Protein AF-A0A3D3J1V1-F1 (afdb_monomer_lite)

Radius of gyration: 21.32 Å; chains: 1; bounding box: 27×72×34 Å

pLDDT: mean 70.67, std 17.25, range [41.16, 92.88]

Sequence (90 aa):
MSKEKYLNEKELEKVAGGISKEEERKREIEMRGNLTLDAYGNYVFTDKHGGQGVFTPEQWNSLKQDWVYTGDPEWWMRTLDVGELKAKLN

Structure (mmCIF, N/CA/C/O backbone):
data_AF-A0A3D3J1V1-F1
#
_entry.id   AF-A0A3D3J1V1-F1
#
loop_
_atom_site.group_PDB
_atom_site.id
_atom_site.type_symbol
_atom_site.label_atom_id
_atom_site.label_alt_id
_atom_site.label_comp_id
_atom_site.label_asym_id
_atom_site.label_entity_id
_atom_site.label_seq_id
_atom_site.pdbx_PDB_ins_code
_atom_site.Cartn_x
_atom_site.Cartn_y
_atom_site.Cartn_z
_atom_site.occupancy
_atom_site.B_iso_or_equiv
_atom_site.auth_seq_id
_atom_site.auth_comp_id
_atom_site.auth_asym_id
_atom_site.auth_atom_id
_atom_site.pdbx_PDB_model_num
ATOM 1 N N . MET A 1 1 ? 11.074 -60.567 -23.927 1.00 46.69 1 MET A N 1
ATOM 2 C CA . MET A 1 1 ? 11.742 -59.274 -23.671 1.00 46.69 1 MET A CA 1
ATOM 3 C C . MET A 1 1 ? 10.946 -58.189 -24.373 1.00 46.69 1 MET A C 1
ATOM 5 O O . MET A 1 1 ? 10.841 -58.275 -25.581 1.00 46.69 1 MET A O 1
ATOM 9 N N . SER A 1 2 ? 10.393 -57.223 -23.637 1.00 41.16 2 SER A N 1
ATOM 10 C CA . SER A 1 2 ? 10.266 -55.830 -24.097 1.00 41.16 2 SER A CA 1
ATOM 11 C C . SER A 1 2 ? 10.114 -54.947 -22.859 1.00 41.16 2 SER A C 1
ATOM 13 O O . SER A 1 2 ? 9.125 -55.023 -22.134 1.00 41.16 2 SER A O 1
ATOM 15 N N . LYS A 1 3 ? 11.185 -54.209 -22.553 1.00 42.75 3 LYS A N 1
ATOM 16 C CA . LYS A 1 3 ? 11.344 -53.315 -21.400 1.00 42.75 3 LYS A CA 1
ATOM 17 C C . LYS A 1 3 ? 10.866 -51.907 -21.777 1.00 42.75 3 LYS A C 1
ATOM 19 O O . LYS A 1 3 ? 11.662 -50.980 -21.804 1.00 42.75 3 LYS A O 1
ATOM 24 N N . GLU A 1 4 ? 9.583 -51.741 -22.072 1.00 46.59 4 GLU A N 1
ATOM 25 C CA . GLU A 1 4 ? 9.028 -50.438 -22.490 1.00 46.59 4 GLU A CA 1
ATOM 26 C C . GLU A 1 4 ? 7.919 -49.963 -21.544 1.00 46.59 4 GLU A C 1
ATOM 28 O O . GLU A 1 4 ? 6.872 -49.479 -21.954 1.00 46.59 4 GLU A O 1
ATOM 33 N N . LYS A 1 5 ? 8.144 -50.128 -20.235 1.00 48.81 5 LYS A N 1
ATOM 34 C CA . LYS A 1 5 ? 7.253 -49.614 -19.178 1.00 48.81 5 LYS A CA 1
ATOM 35 C C . LYS A 1 5 ? 7.971 -48.817 -18.084 1.00 48.81 5 LYS A C 1
ATOM 37 O O . LYS A 1 5 ? 7.460 -48.682 -16.982 1.00 48.81 5 LYS A O 1
ATOM 42 N N . TYR A 1 6 ? 9.146 -48.273 -18.392 1.00 44.59 6 TYR A N 1
ATOM 43 C CA . TYR A 1 6 ? 9.916 -47.435 -17.469 1.00 44.59 6 TYR A CA 1
ATOM 44 C C . TYR A 1 6 ? 10.491 -46.217 -18.197 1.00 44.59 6 TYR A C 1
ATOM 46 O O . TYR A 1 6 ? 11.697 -45.997 -18.218 1.00 44.59 6 TYR A O 1
ATOM 54 N N . LEU A 1 7 ? 9.613 -45.425 -18.812 1.00 43.66 7 LEU A N 1
ATOM 55 C CA . LEU A 1 7 ? 9.897 -44.009 -19.045 1.00 43.66 7 LEU A CA 1
ATOM 56 C C . LEU A 1 7 ? 9.366 -43.253 -17.813 1.00 43.66 7 LEU A C 1
ATOM 58 O O . LEU A 1 7 ? 8.247 -42.764 -17.793 1.00 43.66 7 LEU A O 1
ATOM 62 N N . ASN A 1 8 ? 9.963 -43.542 -16.658 1.00 46.84 8 ASN A N 1
ATOM 63 C CA . ASN A 1 8 ? 10.822 -42.616 -15.924 1.00 46.84 8 ASN A CA 1
ATOM 64 C C . ASN A 1 8 ? 10.052 -41.375 -15.449 1.00 46.84 8 ASN A C 1
ATOM 66 O O . ASN A 1 8 ? 10.263 -40.261 -15.921 1.00 46.84 8 ASN A O 1
ATOM 70 N N . GLU A 1 9 ? 9.200 -41.609 -14.450 1.00 47.56 9 GLU A N 1
ATOM 71 C CA . GLU A 1 9 ? 8.509 -40.624 -13.600 1.00 47.56 9 GLU A CA 1
ATOM 72 C C . GLU A 1 9 ? 9.439 -39.480 -13.126 1.00 47.56 9 GLU A C 1
ATOM 74 O O . GLU A 1 9 ? 8.994 -38.357 -12.921 1.00 47.56 9 GLU A O 1
ATOM 79 N N . LYS A 1 10 ? 10.761 -39.717 -13.087 1.00 46.56 10 LYS A N 1
ATOM 80 C CA . LYS A 1 10 ? 11.795 -38.718 -12.768 1.00 46.56 10 LYS A CA 1
ATOM 81 C C . LYS A 1 10 ? 11.968 -37.573 -13.773 1.00 46.56 10 LYS A C 1
ATOM 83 O O . LYS A 1 10 ? 12.563 -36.563 -13.409 1.00 46.56 10 LYS A O 1
ATOM 88 N N . GLU A 1 11 ? 11.515 -37.700 -15.020 1.00 46.34 11 GLU A N 1
ATOM 89 C CA . GLU A 1 11 ? 11.623 -36.599 -15.999 1.00 46.34 11 GLU A CA 1
ATOM 90 C C . GLU A 1 11 ? 10.385 -35.683 -15.988 1.00 46.34 11 GLU A C 1
ATOM 92 O O . GLU A 1 11 ? 10.475 -34.535 -16.418 1.00 46.34 11 GLU A O 1
ATOM 97 N N . LEU A 1 12 ? 9.259 -36.125 -15.411 1.00 45.62 12 LEU A N 1
ATOM 98 C CA . LEU A 1 12 ? 8.079 -35.277 -15.187 1.00 45.62 12 LEU A CA 1
ATOM 99 C C . LEU A 1 12 ? 8.243 -34.356 -13.965 1.00 45.62 12 LEU A C 1
ATOM 101 O O . LEU A 1 12 ? 7.751 -33.229 -13.985 1.00 45.62 12 LEU A O 1
ATOM 105 N N . GLU A 1 13 ? 9.031 -34.757 -12.963 1.00 43.94 13 GLU A N 1
ATOM 106 C CA . GLU A 1 13 ? 9.412 -33.882 -11.840 1.00 43.94 13 GLU A CA 1
ATOM 107 C C . GLU A 1 13 ? 10.392 -32.759 -12.231 1.00 43.94 13 GLU A C 1
ATOM 109 O O . GLU A 1 13 ? 10.544 -31.794 -11.489 1.00 43.94 13 GLU A O 1
ATOM 114 N N . LYS A 1 14 ? 11.032 -32.821 -13.408 1.00 44.34 14 LYS A N 1
ATOM 115 C CA . LYS A 1 14 ? 11.896 -31.729 -13.898 1.00 44.34 14 LYS A CA 1
ATOM 116 C C . LYS A 1 14 ? 11.145 -30.614 -14.621 1.00 44.34 14 LYS A C 1
ATOM 118 O O . LYS A 1 14 ? 11.671 -29.509 -14.715 1.00 44.34 14 LYS A O 1
ATOM 123 N N . VAL A 1 15 ? 9.938 -30.877 -15.127 1.00 44.53 15 VAL A N 1
ATOM 124 C CA . VAL A 1 15 ? 9.096 -29.841 -15.758 1.00 44.53 15 VAL A CA 1
ATOM 125 C C . VAL A 1 15 ? 8.253 -29.114 -14.706 1.00 44.53 15 VAL A C 1
ATOM 127 O O . VAL A 1 15 ? 7.950 -27.934 -14.859 1.00 44.53 15 VAL A O 1
ATOM 130 N N . ALA A 1 16 ? 7.972 -29.771 -13.580 1.00 44.69 16 ALA A N 1
ATOM 131 C CA . ALA A 1 16 ? 7.479 -29.145 -12.360 1.00 44.69 16 ALA A CA 1
ATOM 132 C C . ALA A 1 16 ? 8.657 -28.674 -11.493 1.00 44.69 16 ALA A C 1
ATOM 134 O O . ALA A 1 16 ? 8.770 -29.076 -10.339 1.00 44.69 16 ALA A O 1
ATOM 135 N N . GLY A 1 17 ? 9.555 -27.864 -12.070 1.00 44.69 17 GLY A N 1
ATOM 136 C CA . GLY A 1 17 ? 10.654 -27.204 -11.364 1.00 44.69 17 GLY A CA 1
ATOM 137 C C . GLY A 1 17 ? 10.100 -26.321 -10.252 1.00 44.69 17 GLY A C 1
ATOM 138 O O . GLY A 1 17 ? 9.895 -25.124 -10.442 1.00 44.69 17 GLY A O 1
ATOM 139 N N . GLY A 1 18 ? 9.787 -26.955 -9.122 1.00 46.12 18 GLY A N 1
ATOM 140 C CA . GLY A 1 18 ? 9.248 -26.341 -7.932 1.00 46.12 18 GLY A CA 1
ATOM 141 C C . GLY A 1 18 ? 10.244 -25.302 -7.480 1.00 46.12 18 GLY A C 1
ATOM 142 O O . GLY A 1 18 ? 11.318 -25.633 -6.978 1.00 46.12 18 GLY A O 1
ATOM 143 N N . ILE A 1 19 ? 9.890 -24.044 -7.709 1.00 52.34 19 ILE A N 1
ATOM 144 C CA . ILE A 1 19 ? 10.543 -22.917 -7.067 1.00 52.34 19 ILE A CA 1
ATOM 145 C C . ILE A 1 19 ? 10.593 -23.268 -5.579 1.00 52.34 19 ILE A C 1
ATOM 147 O O . ILE A 1 19 ? 9.568 -23.604 -4.983 1.00 52.34 19 ILE A O 1
ATOM 151 N N . SER A 1 20 ? 11.793 -23.294 -4.995 1.00 58.84 20 SER A N 1
ATOM 152 C CA . SER A 1 20 ? 11.946 -23.562 -3.562 1.00 58.84 20 SER A CA 1
ATOM 153 C C . SER A 1 20 ? 11.000 -22.638 -2.790 1.00 58.84 20 SER A C 1
ATOM 155 O O . SER A 1 20 ? 10.818 -21.498 -3.207 1.00 58.84 20 SER A O 1
ATOM 157 N N . LYS A 1 21 ? 10.426 -23.059 -1.653 1.00 58.28 21 LYS A N 1
ATOM 158 C CA . LYS A 1 21 ? 9.600 -22.163 -0.807 1.00 58.28 21 LYS A CA 1
ATOM 159 C C . LYS A 1 21 ? 10.297 -20.825 -0.517 1.00 58.28 21 LYS A C 1
ATOM 161 O O . LYS A 1 21 ? 9.643 -19.810 -0.324 1.00 58.28 21 LYS A O 1
ATOM 166 N N . GLU A 1 22 ? 11.629 -20.831 -0.508 1.00 53.31 22 GLU A N 1
ATOM 167 C CA . GLU A 1 22 ? 12.479 -19.646 -0.413 1.00 53.31 22 GLU A CA 1
ATOM 168 C C . GLU A 1 22 ? 12.390 -18.737 -1.656 1.00 53.31 22 GLU A C 1
ATOM 170 O O . GLU A 1 22 ? 12.304 -17.521 -1.527 1.00 53.31 22 GLU A O 1
ATOM 175 N N . GLU A 1 23 ? 12.406 -19.303 -2.864 1.00 54.72 23 GLU A N 1
ATOM 176 C CA . GLU A 1 23 ? 12.227 -18.560 -4.116 1.00 54.72 23 GLU A CA 1
ATOM 177 C C . GLU A 1 23 ? 10.777 -18.142 -4.344 1.00 54.72 23 GLU A C 1
ATOM 179 O O . GLU A 1 23 ? 10.553 -17.054 -4.857 1.00 54.72 23 GLU A O 1
ATOM 184 N N . GLU A 1 24 ? 9.799 -18.954 -3.943 1.00 59.72 24 GLU A N 1
ATOM 185 C CA . GLU A 1 24 ? 8.391 -18.557 -3.934 1.00 59.72 24 GLU A CA 1
ATOM 186 C C . GLU A 1 24 ? 8.192 -17.367 -2.992 1.00 59.72 24 GLU A C 1
ATOM 188 O O . GLU A 1 24 ? 7.652 -16.351 -3.413 1.00 59.72 24 GLU A O 1
ATOM 193 N N . ARG A 1 25 ? 8.770 -17.410 -1.782 1.00 58.34 25 ARG A N 1
ATOM 194 C CA . ARG A 1 25 ? 8.758 -16.281 -0.845 1.00 58.34 25 ARG A CA 1
ATOM 195 C C . ARG A 1 25 ? 9.514 -15.065 -1.392 1.00 58.34 25 ARG A C 1
ATOM 197 O O . ARG A 1 25 ? 9.046 -13.945 -1.228 1.00 58.34 25 ARG A O 1
ATOM 204 N N . LYS A 1 26 ? 10.666 -15.245 -2.048 1.00 56.81 26 LYS A N 1
ATOM 205 C CA . LYS A 1 26 ? 11.400 -14.139 -2.692 1.00 56.81 26 LYS A CA 1
ATOM 206 C C . LYS A 1 26 ? 10.599 -13.526 -3.832 1.00 56.81 26 LYS A C 1
ATOM 208 O O . LYS A 1 26 ? 10.511 -12.312 -3.890 1.00 56.81 26 LYS A O 1
ATOM 213 N N . ARG A 1 27 ? 9.961 -14.337 -4.675 1.00 59.06 27 ARG A N 1
ATOM 214 C CA . ARG A 1 27 ? 9.068 -13.873 -5.742 1.00 59.06 27 ARG A CA 1
ATOM 215 C C . ARG A 1 27 ? 7.806 -13.222 -5.186 1.00 59.06 27 ARG A C 1
ATOM 217 O O . ARG A 1 27 ? 7.363 -12.229 -5.737 1.00 59.06 27 ARG A O 1
ATOM 224 N N . GLU A 1 28 ? 7.252 -13.718 -4.083 1.00 58.44 28 GLU A N 1
ATOM 225 C CA . GLU A 1 28 ? 6.163 -13.056 -3.361 1.00 58.44 28 GLU A CA 1
ATOM 226 C C . GLU A 1 28 ? 6.605 -11.699 -2.808 1.00 58.44 28 GLU A C 1
ATOM 228 O O . GLU A 1 28 ? 5.833 -10.753 -2.875 1.00 58.44 28 GLU A O 1
ATOM 233 N N . ILE A 1 29 ? 7.825 -11.578 -2.278 1.00 57.50 29 ILE A N 1
ATOM 234 C CA . ILE A 1 29 ? 8.382 -10.305 -1.794 1.00 57.50 29 ILE A CA 1
ATOM 235 C C . ILE A 1 29 ? 8.669 -9.351 -2.964 1.00 57.50 29 ILE A C 1
ATOM 237 O O . ILE A 1 29 ? 8.388 -8.164 -2.856 1.00 57.50 29 ILE A O 1
ATOM 241 N N . GLU A 1 30 ? 9.190 -9.862 -4.079 1.00 55.84 30 GLU A N 1
ATOM 242 C CA . GLU A 1 30 ? 9.603 -9.086 -5.255 1.00 55.84 30 GLU A CA 1
ATOM 243 C C . GLU A 1 30 ? 8.415 -8.676 -6.147 1.00 55.84 30 GLU A C 1
ATOM 245 O O . GLU A 1 30 ? 8.464 -7.643 -6.804 1.00 55.84 30 GLU A O 1
ATOM 250 N N . MET A 1 31 ? 7.309 -9.430 -6.126 1.00 59.03 31 MET A N 1
ATOM 251 C CA . MET A 1 31 ? 6.054 -9.081 -6.811 1.00 59.03 31 MET A CA 1
ATOM 252 C C . MET A 1 31 ? 5.120 -8.188 -5.978 1.00 59.03 31 MET A C 1
ATOM 254 O O . MET A 1 31 ? 4.040 -7.833 -6.457 1.00 59.03 31 MET A O 1
ATOM 258 N N . ARG A 1 32 ? 5.479 -7.846 -4.734 1.00 68.00 32 ARG A N 1
ATOM 259 C CA . ARG A 1 32 ? 4.648 -7.037 -3.829 1.00 68.00 32 ARG A CA 1
ATOM 260 C C . ARG A 1 32 ? 5.170 -5.623 -3.716 1.00 68.00 32 ARG A C 1
ATOM 262 O O . ARG A 1 32 ? 6.374 -5.388 -3.695 1.00 68.00 32 ARG A O 1
ATOM 269 N N . GLY A 1 33 ? 4.240 -4.691 -3.545 1.00 67.50 33 GLY A N 1
ATOM 270 C CA . GLY A 1 33 ? 4.623 -3.342 -3.191 1.00 67.50 33 GLY A CA 1
ATOM 271 C C . GLY A 1 33 ? 5.318 -3.263 -1.823 1.00 67.50 33 GLY A C 1
ATOM 272 O O . GLY A 1 33 ? 4.986 -3.994 -0.881 1.00 67.50 33 GLY A O 1
ATOM 273 N N . ASN A 1 34 ? 6.301 -2.372 -1.720 1.00 81.50 34 ASN A N 1
ATOM 274 C CA . ASN A 1 34 ? 7.046 -2.083 -0.504 1.00 81.50 34 ASN A CA 1
ATOM 275 C C . ASN A 1 34 ? 6.367 -0.960 0.290 1.00 81.50 34 ASN A C 1
ATOM 277 O O . ASN A 1 34 ? 5.819 -0.033 -0.297 1.00 81.50 34 ASN A O 1
ATOM 281 N N . LEU A 1 35 ? 6.417 -1.029 1.620 1.00 82.88 35 LEU A N 1
ATOM 282 C CA . LEU A 1 35 ? 5.830 -0.029 2.511 1.00 82.88 35 LEU A CA 1
ATOM 283 C C . LEU A 1 35 ? 6.893 0.467 3.488 1.00 82.88 35 LEU A C 1
ATOM 285 O O . LEU A 1 35 ? 7.435 -0.318 4.267 1.00 82.88 35 LEU A O 1
ATOM 289 N N . THR A 1 36 ? 7.163 1.766 3.472 1.00 88.25 36 THR A N 1
ATOM 290 C CA . THR A 1 36 ? 8.062 2.444 4.411 1.00 88.25 36 THR A CA 1
ATOM 291 C C . THR A 1 36 ? 7.363 3.646 5.0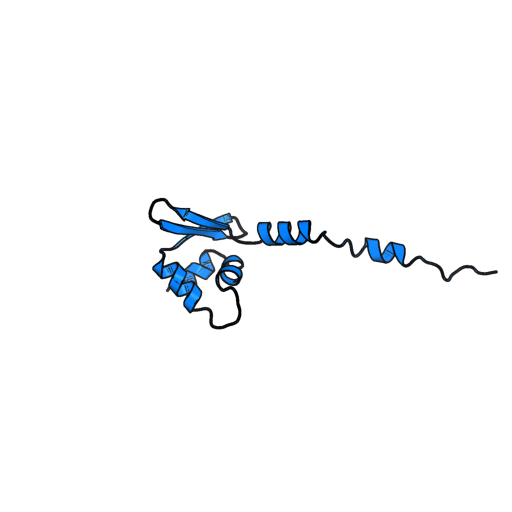44 1.00 88.25 36 THR A C 1
ATOM 293 O O . THR A 1 36 ? 6.300 4.068 4.594 1.00 88.25 36 THR A O 1
ATOM 296 N N . LEU A 1 37 ? 7.926 4.175 6.131 1.00 88.31 37 LEU A N 1
ATOM 297 C CA . LEU A 1 37 ? 7.460 5.416 6.749 1.00 88.31 37 LEU A CA 1
ATOM 298 C C . LEU A 1 37 ? 8.434 6.543 6.418 1.00 88.31 37 LEU A C 1
ATOM 300 O O . LEU A 1 37 ? 9.650 6.356 6.493 1.00 88.31 37 LEU A O 1
ATOM 304 N N . ASP A 1 38 ? 7.897 7.705 6.066 1.00 88.44 38 ASP A N 1
ATOM 305 C CA . ASP A 1 38 ? 8.688 8.917 5.882 1.00 88.44 38 ASP A CA 1
ATOM 306 C C . ASP A 1 38 ? 8.951 9.630 7.232 1.00 88.44 38 ASP A C 1
ATOM 308 O O . ASP A 1 38 ? 8.382 9.272 8.265 1.00 88.44 38 ASP A O 1
ATOM 312 N N . ALA A 1 39 ? 9.815 10.650 7.242 1.00 88.62 39 ALA A N 1
ATOM 313 C CA . ALA A 1 39 ? 10.162 11.422 8.441 1.00 88.62 39 ALA A CA 1
ATOM 314 C C . ALA A 1 39 ? 8.965 12.129 9.116 1.00 88.62 39 ALA A C 1
ATOM 316 O O . ALA A 1 39 ? 9.009 12.400 10.315 1.00 88.62 39 ALA A O 1
ATOM 317 N N . TYR A 1 40 ? 7.900 12.413 8.367 1.00 88.00 40 TYR A N 1
ATOM 318 C CA . TYR A 1 40 ? 6.636 12.979 8.840 1.00 88.00 40 TYR A CA 1
ATOM 319 C C . TYR A 1 40 ? 5.630 11.912 9.305 1.00 88.00 40 TYR A C 1
ATOM 321 O O . TYR A 1 40 ? 4.532 12.256 9.738 1.00 88.00 40 TYR A O 1
ATOM 329 N N . GLY A 1 41 ? 5.986 10.625 9.231 1.00 86.69 41 GLY A N 1
ATOM 330 C CA . GLY A 1 41 ? 5.127 9.515 9.639 1.00 86.69 41 GLY A CA 1
ATOM 331 C C . GLY A 1 41 ? 4.061 9.119 8.614 1.00 86.69 41 GLY A C 1
ATOM 332 O O . GLY A 1 41 ? 3.132 8.399 8.980 1.00 86.69 41 GLY A O 1
ATOM 333 N N . ASN A 1 42 ? 4.163 9.552 7.350 1.00 90.62 42 ASN A N 1
ATOM 334 C CA . ASN A 1 42 ? 3.276 9.063 6.293 1.00 90.62 42 ASN A CA 1
ATOM 335 C C . ASN A 1 42 ? 3.783 7.734 5.727 1.00 90.62 42 ASN A C 1
ATOM 337 O O . ASN A 1 42 ? 4.980 7.440 5.730 1.00 90.62 42 ASN A O 1
ATOM 341 N N . TYR A 1 43 ? 2.852 6.944 5.203 1.00 88.81 43 TYR A N 1
ATOM 342 C CA . TYR A 1 43 ? 3.121 5.677 4.543 1.00 88.81 43 TYR A CA 1
ATOM 343 C C . TYR A 1 43 ? 3.570 5.922 3.103 1.00 88.81 43 TYR A C 1
ATOM 345 O O . TYR A 1 43 ? 2.799 6.395 2.268 1.00 88.81 43 TYR A O 1
ATOM 353 N N . VAL A 1 44 ? 4.818 5.582 2.802 1.00 90.44 44 VAL A N 1
ATOM 354 C CA . VAL A 1 44 ? 5.363 5.563 1.447 1.00 90.44 44 VAL A CA 1
ATOM 355 C C . VAL A 1 44 ? 5.210 4.149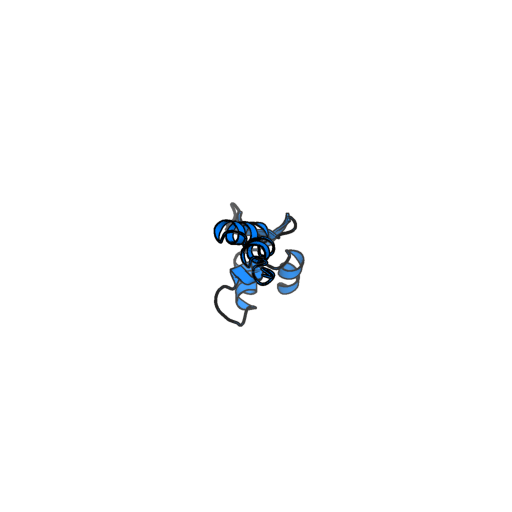 0.912 1.00 90.44 44 VAL A C 1
ATOM 357 O O . VAL A 1 44 ? 5.882 3.221 1.359 1.00 90.44 44 VAL A O 1
ATOM 360 N N . PHE A 1 45 ? 4.295 3.984 -0.032 1.00 89.69 45 PHE A N 1
ATOM 361 C CA . PHE A 1 45 ? 4.054 2.721 -0.708 1.00 89.69 45 PHE A CA 1
ATOM 362 C C . PHE A 1 45 ? 4.659 2.765 -2.110 1.00 89.69 45 PHE A C 1
ATOM 364 O O . PHE A 1 45 ? 4.369 3.674 -2.888 1.00 89.69 45 PHE A O 1
ATOM 371 N N . THR A 1 46 ? 5.489 1.782 -2.430 1.00 88.12 46 THR A N 1
ATOM 372 C CA . THR A 1 46 ? 6.029 1.561 -3.771 1.00 88.12 46 THR A CA 1
ATOM 373 C C . THR A 1 46 ? 5.351 0.329 -4.343 1.00 88.12 46 THR A C 1
ATOM 375 O O . THR A 1 46 ? 5.507 -0.730 -3.759 1.00 88.12 46 THR A O 1
ATOM 378 N N . ASP A 1 47 ? 4.605 0.426 -5.438 1.00 86.06 47 ASP A N 1
ATOM 379 C CA . ASP A 1 47 ? 3.972 -0.732 -6.074 1.00 86.06 47 ASP A CA 1
ATOM 380 C C . ASP A 1 47 ? 4.987 -1.651 -6.780 1.00 86.06 47 ASP A C 1
ATOM 382 O O . ASP A 1 47 ? 6.168 -1.332 -6.936 1.00 86.06 47 ASP A O 1
ATOM 386 N N . LYS A 1 48 ? 4.511 -2.818 -7.221 1.00 78.88 48 LYS A N 1
ATOM 387 C CA . LYS A 1 48 ? 5.309 -3.847 -7.912 1.00 78.88 48 LYS A CA 1
ATOM 388 C C . LYS A 1 48 ? 5.912 -3.385 -9.248 1.00 78.88 48 LYS A C 1
ATOM 390 O O . LYS A 1 48 ? 6.838 -4.017 -9.746 1.00 78.88 48 LYS A O 1
ATOM 395 N N . HIS A 1 49 ? 5.399 -2.304 -9.836 1.00 82.31 49 HIS A N 1
ATOM 396 C CA . HIS A 1 49 ? 5.932 -1.690 -11.053 1.00 82.31 49 HIS A CA 1
ATOM 397 C C . HIS A 1 49 ? 6.897 -0.532 -10.750 1.00 82.31 49 HIS A C 1
ATOM 399 O O . HIS A 1 49 ? 7.403 0.106 -11.674 1.00 82.31 49 HIS A O 1
ATOM 405 N N . GLY A 1 50 ? 7.187 -0.273 -9.470 1.00 82.12 50 GLY A N 1
ATOM 406 C CA . GLY A 1 50 ? 8.070 0.800 -9.023 1.00 82.12 50 GLY A CA 1
ATOM 407 C C . GLY A 1 50 ? 7.394 2.170 -8.940 1.00 82.12 50 GLY A C 1
ATOM 408 O O . GLY A 1 50 ? 8.081 3.166 -8.707 1.00 82.12 50 GLY A O 1
ATOM 409 N N . GLY A 1 51 ? 6.072 2.256 -9.118 1.00 86.19 51 GLY A N 1
ATOM 410 C CA . GLY A 1 51 ? 5.329 3.487 -8.871 1.00 86.19 51 GLY A CA 1
ATOM 411 C C . GLY A 1 51 ? 5.282 3.794 -7.375 1.00 86.19 51 GLY A C 1
ATOM 412 O O . GLY A 1 51 ? 5.182 2.894 -6.551 1.00 86.19 51 GLY A O 1
ATOM 413 N N . GLN A 1 52 ? 5.389 5.069 -6.993 1.00 90.06 52 GLN A N 1
ATOM 414 C CA . GLN A 1 52 ? 5.423 5.476 -5.584 1.00 90.06 52 GLN A CA 1
ATOM 415 C C . GLN A 1 52 ? 4.237 6.376 -5.226 1.00 90.06 52 GLN A C 1
ATOM 417 O O . GLN A 1 52 ? 3.918 7.340 -5.927 1.00 90.06 52 GLN A O 1
ATOM 422 N N . GLY A 1 53 ? 3.597 6.078 -4.098 1.00 89.62 53 GLY A N 1
ATOM 423 C CA . GLY A 1 53 ? 2.515 6.847 -3.500 1.00 89.62 53 GLY A CA 1
ATOM 424 C C . GLY A 1 53 ? 2.807 7.151 -2.038 1.00 89.62 53 GLY A C 1
ATOM 425 O O . GLY A 1 53 ? 3.318 6.305 -1.314 1.00 89.62 53 GLY A O 1
ATOM 426 N N . VAL A 1 54 ? 2.476 8.366 -1.607 1.00 92.88 54 VAL A N 1
ATOM 427 C CA . VAL A 1 54 ? 2.525 8.758 -0.196 1.00 92.88 54 VAL A CA 1
ATOM 428 C C . VAL A 1 54 ? 1.093 8.864 0.303 1.00 92.88 54 VAL A C 1
ATOM 430 O O . VAL A 1 54 ? 0.272 9.529 -0.330 1.00 92.88 54 VAL A O 1
ATOM 433 N N . PHE A 1 55 ? 0.811 8.194 1.412 1.00 90.75 55 PHE A N 1
ATOM 434 C CA . PHE A 1 55 ? -0.501 8.110 2.035 1.00 90.75 55 PHE A CA 1
ATOM 435 C C . PHE A 1 55 ? -0.391 8.554 3.488 1.00 90.75 55 PHE A C 1
ATOM 437 O O . PHE A 1 55 ? 0.463 8.063 4.229 1.00 90.75 55 PHE A O 1
ATOM 444 N N . THR A 1 56 ? -1.260 9.462 3.924 1.00 92.81 56 THR A N 1
ATOM 445 C CA . THR A 1 56 ? -1.334 9.808 5.348 1.00 92.81 56 THR A CA 1
ATOM 446 C C . THR A 1 56 ? -1.783 8.592 6.1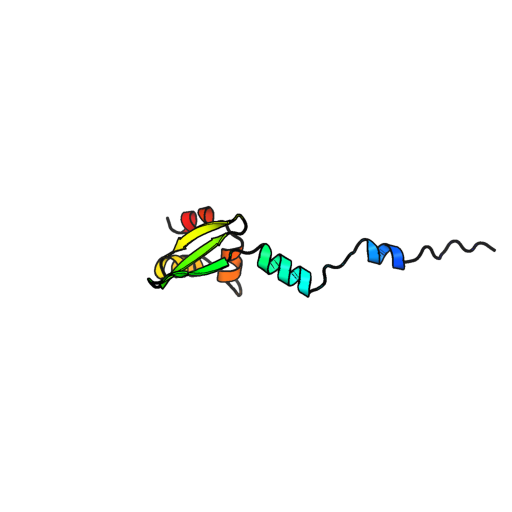65 1.00 92.81 56 THR A C 1
ATOM 448 O O . THR A 1 56 ? -2.409 7.674 5.618 1.00 92.81 56 THR A O 1
ATOM 451 N N . PRO A 1 57 ? -1.527 8.557 7.483 1.00 88.25 57 PRO A N 1
ATOM 452 C CA . PRO A 1 57 ? -2.035 7.484 8.332 1.00 88.25 57 PRO A CA 1
ATOM 453 C C . PRO A 1 57 ? -3.553 7.296 8.231 1.00 88.25 57 PRO A C 1
ATOM 455 O O . PRO A 1 57 ? -4.032 6.166 8.226 1.00 88.25 57 PRO A O 1
ATOM 458 N N . GLU A 1 58 ? -4.303 8.388 8.083 1.00 88.19 58 GLU A N 1
ATOM 459 C CA . GLU A 1 58 ? -5.760 8.366 7.917 1.00 88.19 58 GLU A CA 1
ATOM 460 C C . GLU A 1 58 ? -6.183 7.771 6.569 1.00 88.19 58 GLU A C 1
ATOM 462 O O . GLU A 1 58 ? -7.087 6.936 6.523 1.00 88.19 58 GLU A O 1
ATOM 467 N N . GLN A 1 59 ? -5.501 8.135 5.479 1.00 88.88 59 GLN A N 1
ATOM 468 C CA . GLN A 1 59 ? -5.737 7.556 4.154 1.00 88.88 59 GLN 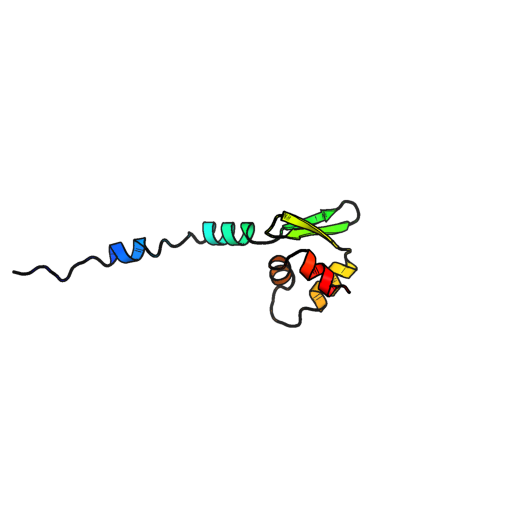A CA 1
ATOM 469 C C . GLN A 1 59 ? -5.409 6.062 4.140 1.00 88.88 59 GLN A C 1
ATOM 471 O O . GLN A 1 59 ? -6.212 5.247 3.689 1.00 88.88 59 GLN A O 1
ATOM 476 N N . TRP A 1 60 ? -4.259 5.679 4.695 1.00 87.19 60 TRP A N 1
ATOM 477 C CA . TRP A 1 60 ? -3.859 4.278 4.786 1.00 87.19 60 TRP A CA 1
ATOM 478 C C . TRP A 1 60 ? -4.835 3.466 5.642 1.00 87.19 60 TRP A C 1
ATOM 480 O O . TRP A 1 60 ? -5.190 2.340 5.302 1.00 87.19 60 TRP A O 1
ATOM 490 N N . ASN A 1 61 ? -5.321 4.043 6.744 1.00 84.44 61 ASN A N 1
ATOM 491 C CA . ASN A 1 61 ? -6.328 3.402 7.576 1.00 84.44 61 ASN A CA 1
ATOM 492 C C . ASN A 1 61 ? -7.688 3.285 6.872 1.00 84.44 61 ASN A C 1
ATOM 494 O O . ASN A 1 61 ? -8.330 2.248 6.994 1.00 84.44 61 ASN A O 1
ATOM 498 N N . SER A 1 62 ? -8.088 4.290 6.091 1.00 86.06 62 SER A N 1
ATOM 499 C CA . SER A 1 62 ? -9.316 4.246 5.284 1.00 86.06 62 SER A CA 1
ATOM 500 C C . SER A 1 62 ? -9.257 3.137 4.231 1.00 86.06 62 SER A C 1
ATOM 502 O O . SER A 1 62 ? -10.204 2.369 4.095 1.00 86.06 62 SER A O 1
ATOM 504 N N . LEU A 1 63 ? -8.110 2.965 3.564 1.00 84.75 63 LEU A N 1
ATOM 505 C CA . LEU A 1 63 ? -7.891 1.870 2.611 1.00 84.75 63 LEU A CA 1
ATOM 506 C C . LEU A 1 63 ? -7.975 0.485 3.264 1.00 84.75 63 LEU A C 1
ATOM 508 O O . LEU A 1 63 ? -8.512 -0.445 2.669 1.00 84.75 63 LEU A O 1
ATOM 512 N N . LYS A 1 64 ? -7.484 0.351 4.502 1.00 79.44 64 LYS A N 1
ATOM 513 C CA . LYS A 1 64 ? -7.630 -0.886 5.284 1.00 79.44 64 LYS A CA 1
ATOM 514 C C . LYS A 1 64 ? -9.077 -1.138 5.718 1.00 79.44 64 LYS A C 1
ATOM 516 O O . LYS A 1 64 ? -9.452 -2.294 5.873 1.00 79.44 64 LYS A O 1
ATOM 521 N N . GLN A 1 65 ? -9.869 -0.086 5.935 1.00 74.19 65 GLN A N 1
ATOM 522 C CA . GLN A 1 65 ? -11.276 -0.188 6.337 1.00 74.19 65 GLN A CA 1
ATOM 523 C C . GLN A 1 65 ? -12.228 -0.492 5.171 1.00 74.19 65 GLN A C 1
ATOM 525 O O . GLN A 1 65 ? -13.227 -1.170 5.394 1.00 74.19 65 GLN A O 1
ATOM 530 N N . ASP A 1 66 ? -11.909 -0.064 3.942 1.00 65.19 66 ASP A N 1
ATOM 531 C CA . ASP A 1 66 ? -12.634 -0.458 2.713 1.00 65.19 66 ASP A CA 1
ATOM 532 C C . ASP A 1 66 ? -12.570 -1.982 2.464 1.00 65.19 66 ASP A C 1
ATOM 534 O O . ASP A 1 66 ? -13.364 -2.559 1.719 1.00 65.19 66 ASP A O 1
ATOM 538 N N . TRP A 1 67 ? -11.636 -2.672 3.123 1.00 62.53 67 TRP A N 1
ATOM 539 C CA . TRP A 1 67 ? -11.464 -4.109 3.010 1.00 62.53 67 TRP A CA 1
ATOM 540 C C . TRP A 1 67 ? -12.393 -4.885 3.958 1.00 62.53 67 TRP A C 1
ATOM 542 O O . TRP A 1 67 ? -12.167 -4.977 5.163 1.00 62.53 67 TRP A O 1
ATOM 552 N N . VAL A 1 68 ? -13.441 -5.493 3.397 1.00 57.47 68 VAL A N 1
ATOM 553 C CA . VAL A 1 68 ? -14.507 -6.176 4.157 1.00 57.47 68 VAL A CA 1
ATOM 554 C C . VAL A 1 68 ? -14.239 -7.681 4.411 1.00 57.47 68 VAL A C 1
ATOM 556 O O . VAL A 1 68 ? -15.062 -8.332 5.049 1.00 57.47 68 VAL A O 1
ATOM 559 N N . TYR A 1 69 ? -13.112 -8.295 3.992 1.00 54.38 69 TYR A N 1
ATOM 560 C CA . TYR A 1 69 ? -12.976 -9.769 4.095 1.00 54.38 69 TYR A CA 1
ATOM 561 C C . TYR A 1 69 ? -11.550 -10.356 4.279 1.00 54.38 69 TYR A C 1
ATOM 563 O O . TYR A 1 69 ? -10.768 -10.391 3.341 1.00 54.38 69 TYR A O 1
ATOM 571 N N . THR A 1 70 ? -11.321 -11.009 5.438 1.00 51.84 70 THR A N 1
ATOM 572 C CA . THR A 1 70 ? -10.445 -12.194 5.707 1.00 51.84 70 THR A CA 1
ATOM 573 C C . THR A 1 70 ? -8.914 -12.081 5.836 1.00 51.84 70 THR A C 1
ATOM 575 O O . THR A 1 70 ? -8.173 -12.661 5.048 1.00 51.84 70 THR A O 1
ATOM 578 N N . GLY A 1 71 ? -8.403 -11.466 6.910 1.00 57.59 71 GLY A N 1
ATOM 579 C CA . GLY A 1 71 ? -7.041 -11.758 7.402 1.00 57.59 71 GLY A CA 1
ATOM 580 C C . GLY A 1 71 ? -6.048 -10.595 7.383 1.00 57.59 71 GLY A C 1
ATOM 581 O O . GLY A 1 71 ? -5.731 -10.086 8.450 1.00 57.59 71 GLY A O 1
ATOM 582 N N . ASP A 1 72 ? -5.561 -10.181 6.209 1.00 71.75 72 ASP A N 1
ATOM 583 C CA . ASP A 1 72 ? -4.417 -9.265 6.079 1.00 71.75 72 ASP A CA 1
ATOM 584 C C . ASP A 1 72 ? -4.673 -8.154 5.021 1.00 71.75 72 ASP A C 1
ATOM 586 O O . ASP A 1 72 ? -4.345 -8.310 3.843 1.00 71.75 72 ASP A O 1
ATOM 590 N N . PRO A 1 73 ? -5.302 -7.019 5.391 1.00 74.38 73 PRO A N 1
ATOM 591 C CA . PRO A 1 73 ? -5.663 -5.959 4.439 1.00 74.38 73 PRO A CA 1
ATOM 592 C C . PRO A 1 73 ? -4.436 -5.324 3.774 1.00 74.38 73 PRO A C 1
ATOM 594 O O . PRO A 1 73 ? -4.472 -4.968 2.598 1.00 74.38 73 PRO A O 1
ATOM 597 N N . GLU A 1 74 ? -3.316 -5.242 4.496 1.00 74.31 74 GLU A N 1
ATOM 598 C CA . GLU A 1 74 ? -2.051 -4.747 3.950 1.00 74.31 74 GLU A CA 1
ATOM 599 C C . GLU A 1 74 ? -1.510 -5.658 2.847 1.00 74.31 74 GLU A C 1
ATOM 601 O O . GLU A 1 74 ? -0.918 -5.170 1.885 1.00 74.31 74 GLU A O 1
ATOM 606 N N . TRP A 1 75 ? -1.733 -6.970 2.954 1.00 74.81 75 TRP A N 1
ATOM 607 C CA . TRP A 1 75 ? -1.354 -7.923 1.918 1.00 74.81 75 TRP A CA 1
ATOM 608 C C . TRP A 1 75 ? -2.096 -7.651 0.611 1.00 74.81 75 TRP A C 1
ATOM 610 O O . TRP A 1 75 ? -1.460 -7.536 -0.434 1.00 74.81 75 TRP A O 1
ATOM 620 N N . TRP A 1 76 ? -3.421 -7.483 0.671 1.00 77.44 76 TRP A N 1
ATOM 621 C CA . TRP A 1 76 ? -4.232 -7.178 -0.508 1.00 77.44 76 TRP A CA 1
ATOM 622 C C . TRP A 1 76 ? -3.848 -5.826 -1.120 1.00 77.44 76 TRP A C 1
ATOM 624 O O . TRP A 1 76 ? -3.629 -5.743 -2.327 1.00 77.44 76 TRP A O 1
ATOM 634 N N . MET A 1 77 ? -3.655 -4.790 -0.301 1.00 79.25 77 MET A N 1
ATOM 635 C CA . MET A 1 77 ? -3.237 -3.466 -0.779 1.00 79.25 77 MET A CA 1
ATOM 636 C C . MET A 1 77 ? -1.894 -3.504 -1.522 1.00 79.25 77 MET A C 1
ATOM 638 O O . MET A 1 77 ? -1.730 -2.812 -2.520 1.00 79.25 77 MET A O 1
ATOM 642 N N . ARG A 1 78 ? -0.950 -4.355 -1.094 1.00 77.88 78 ARG A N 1
ATOM 643 C CA . ARG A 1 78 ? 0.362 -4.524 -1.750 1.00 77.88 78 ARG A CA 1
ATOM 644 C C . ARG A 1 78 ? 0.298 -5.212 -3.117 1.00 77.88 78 ARG A C 1
ATOM 646 O O . ARG A 1 78 ? 1.315 -5.239 -3.811 1.00 77.88 78 ARG A O 1
ATOM 653 N N . THR A 1 79 ? -0.849 -5.784 -3.491 1.00 77.69 79 THR A N 1
ATOM 654 C CA . THR A 1 79 ? -1.080 -6.361 -4.830 1.00 77.69 79 THR A CA 1
ATOM 655 C C . THR A 1 79 ? -1.549 -5.336 -5.861 1.00 77.69 79 THR A C 1
ATOM 657 O O . THR A 1 79 ? -1.404 -5.579 -7.066 1.00 77.69 79 THR A O 1
ATOM 660 N N . LEU A 1 80 ? -2.083 -4.211 -5.378 1.00 81.88 80 LEU A N 1
ATOM 661 C CA . LEU A 1 80 ? -2.636 -3.123 -6.174 1.00 81.88 80 LEU A CA 1
ATOM 662 C C . LEU A 1 80 ? -1.562 -2.101 -6.542 1.00 81.88 80 LEU A C 1
ATOM 664 O O . LEU A 1 80 ? -0.558 -1.941 -5.839 1.00 81.88 80 LEU A O 1
ATOM 668 N N . ASP A 1 81 ? -1.819 -1.366 -7.617 1.00 87.62 81 ASP A N 1
ATOM 669 C CA . ASP A 1 81 ? -0.966 -0.255 -8.028 1.00 87.62 81 ASP A CA 1
ATOM 670 C C . ASP A 1 81 ? -1.291 1.025 -7.249 1.00 87.62 81 ASP A C 1
ATOM 672 O O . ASP A 1 81 ? -2.413 1.234 -6.773 1.00 87.62 81 ASP A O 1
ATOM 676 N N . VAL A 1 82 ? -0.325 1.950 -7.156 1.00 88.31 82 VAL A N 1
ATOM 677 C CA . VAL A 1 82 ? -0.525 3.238 -6.463 1.00 88.31 82 VAL A CA 1
ATOM 678 C C . VAL A 1 82 ? -1.744 3.995 -7.005 1.00 88.31 82 VAL A C 1
ATOM 680 O O . VAL A 1 82 ? -2.447 4.664 -6.245 1.00 88.31 82 VAL A O 1
ATOM 683 N N . GLY A 1 83 ? -2.003 3.901 -8.312 1.00 88.50 83 GLY A N 1
ATOM 684 C CA . GLY A 1 83 ? -3.166 4.522 -8.948 1.00 88.50 83 GLY A CA 1
ATOM 685 C C . GLY A 1 83 ? -4.496 3.963 -8.439 1.00 88.50 83 GLY A C 1
ATOM 686 O O . GLY A 1 83 ? -5.411 4.735 -8.159 1.00 88.50 83 GLY A O 1
ATOM 687 N N . GLU A 1 84 ? -4.588 2.647 -8.252 1.00 88.00 84 GLU A N 1
ATOM 688 C CA . GLU A 1 84 ? -5.791 1.978 -7.744 1.00 88.00 84 GLU A CA 1
ATOM 689 C C . GLU A 1 84 ? -6.043 2.319 -6.274 1.00 88.00 84 GLU A C 1
ATOM 691 O O . GLU A 1 84 ? -7.174 2.618 -5.888 1.00 88.00 84 GLU A O 1
ATOM 696 N N . LEU A 1 85 ? -4.981 2.359 -5.461 1.00 86.81 85 LEU A N 1
ATOM 697 C CA . LEU A 1 85 ? -5.073 2.791 -4.066 1.00 86.81 85 LEU A CA 1
ATOM 698 C C . LEU A 1 85 ? -5.546 4.245 -3.961 1.00 86.81 85 LEU A C 1
ATOM 700 O O . LEU A 1 85 ? -6.400 4.562 -3.141 1.00 86.81 85 LEU A O 1
ATOM 704 N N . LYS A 1 86 ? -5.050 5.143 -4.818 1.00 88.38 86 LYS A N 1
ATOM 705 C CA . LYS A 1 86 ? -5.517 6.538 -4.850 1.00 88.38 86 LYS A CA 1
ATOM 706 C C . LYS A 1 86 ? -6.961 6.666 -5.330 1.00 88.38 86 LYS A C 1
ATOM 708 O O . LYS A 1 86 ? -7.682 7.515 -4.818 1.00 88.38 86 LYS A O 1
ATOM 713 N N . ALA A 1 87 ? -7.392 5.838 -6.281 1.00 88.75 87 ALA A N 1
ATOM 714 C CA . ALA A 1 87 ? -8.772 5.840 -6.764 1.00 88.75 87 ALA A CA 1
ATOM 715 C C . ALA A 1 87 ? -9.777 5.456 -5.667 1.00 88.75 87 ALA A C 1
ATOM 717 O O . ALA A 1 87 ? -10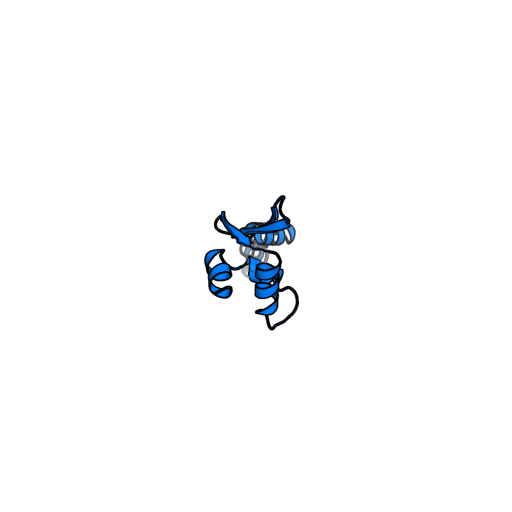.893 5.954 -5.679 1.00 88.75 87 ALA A O 1
ATOM 718 N N . LYS A 1 88 ? -9.370 4.625 -4.700 1.00 84.56 88 LYS A N 1
ATOM 719 C CA . LYS A 1 88 ? -10.189 4.224 -3.543 1.00 84.56 88 LYS A CA 1
ATOM 720 C C . LYS A 1 88 ? -10.297 5.275 -2.433 1.00 84.56 88 LYS A C 1
ATOM 722 O O . LYS A 1 88 ? -11.065 5.084 -1.499 1.00 84.56 88 LYS A O 1
ATOM 727 N N . LEU A 1 89 ? -9.512 6.350 -2.508 1.00 83.75 89 LEU A N 1
ATOM 728 C CA . LEU A 1 89 ? -9.527 7.451 -1.538 1.00 83.75 89 LEU A CA 1
ATOM 729 C C . LEU A 1 89 ? -10.397 8.642 -1.965 1.00 83.75 89 LEU A C 1
ATOM 731 O O . LEU A 1 89 ? -10.562 9.562 -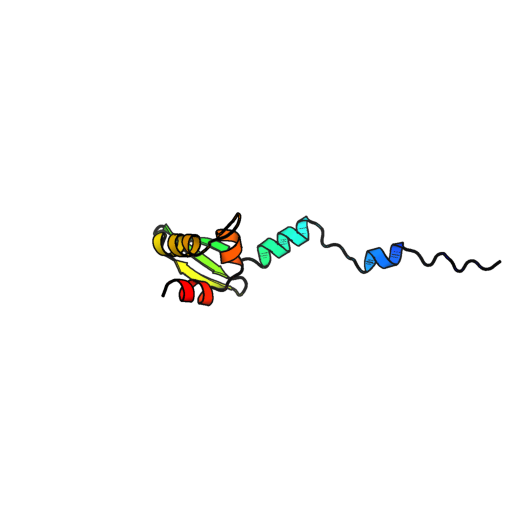1.164 1.00 83.75 89 LEU A O 1
ATOM 735 N N . ASN A 1 90 ? -10.894 8.649 -3.206 1.00 70.81 90 ASN A N 1
ATOM 736 C CA . ASN A 1 90 ? -11.814 9.659 -3.743 1.00 70.81 90 ASN A CA 1
ATOM 737 C C . ASN A 1 90 ? -13.251 9.140 -3.724 1.00 70.81 90 ASN A C 1
ATOM 739 O O . ASN A 1 90 ? -14.156 9.980 -3.531 1.00 70.81 90 ASN A O 1
#

Foldseek 3Di:
DDPPPDPDPPVVVVVPPPQPVVRVVVVLVLQWWDWDADPVGWIWTQASVRDIDTHRPVLVVQQLVVDDDDDDSNSVVRNDHNVVSVVSSD

Secondary structure (DSSP, 8-state):
----S---GGGTTTTS----HHHHHHHHHHTS-EEEE-TTS-EEEE-TTS-EEEE-HHHHHHHHHS--SSS-HHHHHTTS-HHHHHHTT-